Protein AF-T1C281-F1 (afdb_monomer_lite)

Secondary structure (DSSP, 8-state):
--HHHHHHHHHHHHHSSTT-EEEE---HHHHHHHHSS---SSEEEEETTTTEEEEEEEEGGGTEEEEEEEEEGGG-

Radius of gyration: 12.07 Å; chains: 1; bounding box: 23×23×34 Å

Sequence (76 aa):
MDYAANLALFLLDKTGTIFGIWNGRLTASEQRNLFGRFVGKGKIIIDGERETICNRVKVCFGLDYDDRNITAWRAL

Foldseek 3Di:
DQLLVLQLVVCCVVPVGSQDKDKDFDDQVRCCVRQNGGQDGAIWIQGSNQQWIWHWDADPVNPDIDTPSIDHSVRD

Organism: NCBI:txid410659

Structure (mmCIF, N/CA/C/O backbone):
data_AF-T1C281-F1
#
_entry.id   AF-T1C281-F1
#
loop_
_atom_site.group_PDB
_atom_site.id
_atom_site.type_symbol
_atom_site.label_atom_id
_atom_site.label_alt_id
_atom_site.label_comp_id
_atom_site.label_asym_id
_atom_site.label_entity_id
_atom_site.label_seq_id
_atom_site.pdbx_PDB_ins_code
_atom_site.Cartn_x
_atom_site.Cartn_y
_atom_site.Cartn_z
_atom_site.occupancy
_atom_site.B_iso_or_equiv
_atom_site.auth_seq_id
_atom_site.auth_comp_id
_atom_site.auth_asym_id
_atom_site.auth_atom_id
_atom_site.pdbx_PDB_model_num
ATOM 1 N N . MET A 1 1 ? -1.344 -12.795 12.629 1.00 68.38 1 MET A N 1
ATOM 2 C CA . MET A 1 1 ? -1.162 -11.332 12.737 1.00 68.38 1 MET A CA 1
ATOM 3 C C . MET A 1 1 ? -2.199 -10.710 11.819 1.00 68.38 1 MET A C 1
ATOM 5 O O . MET A 1 1 ? -2.417 -11.283 10.761 1.00 68.38 1 MET A O 1
ATOM 9 N N . ASP A 1 2 ? -2.887 -9.646 12.230 1.00 91.25 2 ASP A N 1
ATOM 10 C CA . ASP A 1 2 ? -3.936 -9.025 11.408 1.00 91.25 2 ASP A CA 1
ATOM 11 C C . ASP A 1 2 ? -3.327 -7.931 10.516 1.00 91.25 2 ASP A C 1
ATOM 13 O O . ASP A 1 2 ? -3.135 -6.787 10.932 1.00 91.25 2 ASP A O 1
ATOM 17 N N . TYR A 1 3 ? -2.938 -8.316 9.299 1.00 95.19 3 TYR A N 1
ATOM 18 C CA . TYR A 1 3 ? -2.287 -7.406 8.356 1.00 95.19 3 TYR A CA 1
ATOM 19 C C . TYR A 1 3 ? -3.246 -6.364 7.774 1.00 95.19 3 TYR A C 1
ATOM 21 O O . TYR A 1 3 ? -2.815 -5.249 7.482 1.00 95.19 3 TYR A O 1
ATOM 29 N N . ALA A 1 4 ? -4.535 -6.689 7.647 1.00 94.56 4 ALA A N 1
ATOM 30 C CA . ALA A 1 4 ? -5.543 -5.741 7.184 1.00 94.56 4 ALA A CA 1
ATOM 31 C C . ALA A 1 4 ? -5.717 -4.599 8.198 1.00 94.56 4 ALA A C 1
ATOM 33 O O . ALA A 1 4 ? -5.682 -3.427 7.820 1.00 94.56 4 ALA A O 1
ATOM 34 N N . ALA A 1 5 ? -5.790 -4.924 9.494 1.00 95.31 5 ALA A N 1
ATOM 35 C CA . ALA A 1 5 ? -5.832 -3.916 10.552 1.00 95.31 5 ALA A CA 1
ATOM 36 C C . ALA A 1 5 ? -4.569 -3.034 10.567 1.00 95.31 5 ALA A C 1
ATOM 38 O O . ALA A 1 5 ? -4.671 -1.809 10.669 1.00 95.31 5 ALA A O 1
ATOM 39 N N . ASN A 1 6 ? -3.380 -3.627 10.405 1.00 96.25 6 ASN A N 1
ATOM 40 C CA . ASN A 1 6 ? -2.125 -2.870 10.326 1.00 96.25 6 ASN A CA 1
ATOM 41 C C . ASN A 1 6 ? -2.114 -1.880 9.150 1.00 96.25 6 ASN A C 1
ATOM 43 O O . ASN A 1 6 ? -1.661 -0.745 9.304 1.00 96.25 6 ASN A O 1
ATOM 47 N N . LEU A 1 7 ? -2.619 -2.292 7.984 1.00 96.62 7 LEU A N 1
ATOM 48 C CA . LEU A 1 7 ? -2.719 -1.436 6.802 1.00 96.62 7 LEU A CA 1
ATOM 49 C C . LEU A 1 7 ? -3.716 -0.291 7.003 1.00 96.62 7 LEU A C 1
ATOM 51 O O . LEU A 1 7 ? -3.400 0.847 6.657 1.00 96.62 7 LEU A O 1
ATOM 55 N N . ALA A 1 8 ? -4.869 -0.557 7.622 1.00 96.88 8 ALA A N 1
ATOM 56 C CA . ALA A 1 8 ? -5.844 0.478 7.960 1.00 96.88 8 ALA A CA 1
ATOM 57 C C . ALA A 1 8 ? -5.249 1.528 8.915 1.00 96.88 8 ALA A C 1
ATOM 59 O O . ALA A 1 8 ? -5.358 2.729 8.663 1.00 96.88 8 ALA A O 1
ATOM 60 N N . LEU A 1 9 ? -4.559 1.091 9.975 1.00 97.50 9 LEU A N 1
ATOM 61 C CA . LEU A 1 9 ? -3.881 1.991 10.916 1.00 97.50 9 LEU A CA 1
ATOM 62 C C . LEU A 1 9 ? -2.769 2.796 10.239 1.00 97.50 9 LEU A C 1
ATOM 64 O O . LEU A 1 9 ? -2.633 3.993 10.485 1.00 97.50 9 LEU A O 1
ATOM 68 N N . PHE A 1 10 ? -2.003 2.162 9.353 1.00 96.94 10 PHE A N 1
ATOM 69 C CA . PHE A 1 10 ? -0.982 2.844 8.568 1.00 96.94 10 PHE A CA 1
ATOM 70 C C . PHE A 1 10 ? -1.581 3.929 7.665 1.00 96.94 10 PHE A C 1
ATOM 72 O O . PHE A 1 10 ? -1.049 5.037 7.601 1.00 96.94 10 PHE A O 1
ATOM 79 N N . LEU A 1 11 ? -2.698 3.653 6.988 1.00 98.00 11 LEU A N 1
ATOM 80 C CA . LEU A 1 11 ? -3.381 4.658 6.172 1.00 98.00 11 LEU A CA 1
ATOM 81 C C . LEU A 1 11 ? -3.944 5.797 7.016 1.00 98.00 11 LEU A C 1
ATOM 83 O O . LEU A 1 11 ? -3.791 6.957 6.628 1.00 98.00 11 LEU A O 1
ATOM 87 N N . LEU A 1 12 ? -4.527 5.490 8.175 1.00 97.94 12 LEU A N 1
ATOM 88 C CA . LEU A 1 12 ? -5.015 6.500 9.108 1.00 97.94 12 LEU A CA 1
ATOM 89 C C . LEU A 1 12 ? -3.886 7.445 9.541 1.00 97.94 12 LEU A C 1
ATOM 91 O O . LEU A 1 12 ? -4.058 8.658 9.469 1.00 97.94 12 LEU A O 1
ATOM 95 N N . ASP A 1 13 ? -2.717 6.904 9.898 1.00 97.88 13 ASP A N 1
ATOM 96 C CA . ASP A 1 13 ? -1.528 7.689 10.263 1.00 97.88 13 ASP A CA 1
ATOM 97 C C . ASP A 1 13 ? -1.015 8.556 9.102 1.00 97.88 13 ASP A C 1
ATOM 99 O O . ASP A 1 13 ? -0.677 9.724 9.286 1.00 97.88 13 ASP A O 1
ATOM 103 N N . LYS A 1 14 ? -0.962 8.008 7.880 1.00 97.38 14 LYS A N 1
ATOM 104 C CA . LYS A 1 14 ? -0.363 8.706 6.729 1.00 97.38 14 LYS A CA 1
ATOM 105 C C . LYS A 1 14 ? -1.289 9.661 5.998 1.00 97.38 14 LYS A C 1
ATOM 107 O O . LYS A 1 14 ? -0.798 10.564 5.324 1.00 97.38 14 LYS A O 1
ATOM 112 N N . THR A 1 15 ? -2.593 9.434 6.063 1.00 96.88 15 THR A N 1
ATOM 113 C CA . THR A 1 15 ? -3.574 10.147 5.232 1.00 96.88 15 THR A CA 1
ATOM 114 C C . THR A 1 15 ? -4.712 10.765 6.041 1.00 96.88 15 THR A C 1
ATOM 116 O O . THR A 1 15 ? -5.484 11.544 5.492 1.00 96.88 15 THR A O 1
ATOM 119 N N . GLY A 1 16 ? -4.826 10.447 7.335 1.00 97.06 16 GLY A N 1
ATOM 120 C CA . GLY A 1 16 ? -5.926 10.888 8.194 1.00 97.06 16 GLY A CA 1
ATOM 121 C C . GLY A 1 16 ? -7.212 10.070 8.039 1.00 97.06 16 GLY A C 1
ATOM 122 O O . GLY A 1 16 ? -8.203 10.377 8.695 1.00 97.06 16 GLY A O 1
ATOM 123 N N . THR A 1 17 ? -7.225 9.028 7.200 1.00 97.38 17 THR A N 1
ATOM 124 C CA . THR A 1 17 ? -8.389 8.155 6.986 1.00 97.38 17 THR A CA 1
ATOM 125 C C . THR A 1 17 ? -7.971 6.723 6.645 1.00 97.38 17 THR A C 1
ATOM 127 O O . THR A 1 17 ? -6.957 6.501 5.988 1.00 97.38 17 THR A O 1
ATOM 130 N N . ILE A 1 18 ? -8.770 5.735 7.060 1.00 97.12 18 ILE A N 1
ATOM 131 C CA . ILE A 1 18 ? -8.555 4.322 6.697 1.00 97.12 18 ILE A CA 1
ATOM 132 C C . ILE A 1 18 ? -8.882 4.032 5.225 1.00 97.12 18 ILE A C 1
ATOM 134 O O . ILE A 1 18 ? -8.393 3.050 4.683 1.00 97.12 18 ILE A O 1
ATOM 138 N N . PHE A 1 19 ? -9.666 4.898 4.574 1.00 96.88 19 PHE A N 1
ATOM 139 C CA . PHE A 1 19 ? -10.058 4.778 3.163 1.00 96.88 19 PHE A CA 1
ATOM 140 C C . PHE A 1 19 ? -9.115 5.537 2.220 1.00 96.88 19 PHE A C 1
ATOM 142 O O . PHE A 1 19 ? -9.407 5.713 1.041 1.00 96.88 19 PHE A O 1
ATOM 149 N N . GLY A 1 20 ? -8.007 6.060 2.748 1.00 96.38 20 GLY A N 1
ATOM 150 C CA . GLY A 1 20 ? -7.053 6.837 1.973 1.00 96.38 20 GLY A CA 1
ATOM 151 C C . GLY A 1 20 ? -6.242 5.984 1.003 1.00 96.38 20 GLY A C 1
ATOM 152 O O . GLY A 1 20 ? -6.233 4.754 1.053 1.00 96.38 20 GLY A O 1
ATOM 153 N N . ILE A 1 21 ? -5.494 6.667 0.140 1.00 97.81 21 ILE A N 1
ATOM 154 C CA . ILE A 1 21 ? -4.507 6.033 -0.732 1.00 97.81 21 ILE A CA 1
ATOM 155 C C . ILE A 1 21 ? -3.136 6.576 -0.363 1.00 97.81 21 ILE A C 1
ATOM 157 O O . ILE A 1 21 ? -2.870 7.775 -0.474 1.00 97.81 21 ILE A O 1
ATOM 161 N N . TRP A 1 22 ? -2.241 5.682 0.038 1.00 97.94 22 TRP A N 1
ATOM 162 C CA . TRP A 1 22 ? -0.844 6.019 0.259 1.00 97.94 22 TRP A CA 1
ATOM 163 C C . TRP A 1 22 ? 0.016 5.527 -0.902 1.00 97.94 22 TRP A C 1
ATOM 165 O O . TRP A 1 22 ? -0.123 4.391 -1.357 1.00 97.94 22 TRP A O 1
ATOM 175 N N . ASN A 1 23 ? 0.943 6.372 -1.360 1.00 96.56 23 ASN A N 1
ATOM 176 C CA . ASN A 1 23 ? 1.980 5.974 -2.306 1.00 96.56 23 ASN A CA 1
ATOM 177 C C . ASN A 1 23 ? 3.360 6.402 -1.806 1.00 96.56 23 ASN A C 1
ATOM 179 O O . ASN A 1 23 ? 3.589 7.566 -1.481 1.00 96.56 23 ASN A O 1
ATOM 183 N N . GLY A 1 24 ? 4.305 5.469 -1.787 1.00 96.62 24 GLY A N 1
ATOM 184 C CA . GLY A 1 24 ? 5.657 5.750 -1.318 1.00 96.62 24 GLY A CA 1
ATOM 185 C C . GLY A 1 24 ? 6.592 4.571 -1.511 1.00 96.62 24 GLY A C 1
ATOM 186 O O . GLY A 1 24 ? 6.271 3.623 -2.218 1.00 96.62 24 GLY A O 1
ATOM 187 N N . ARG A 1 25 ? 7.793 4.633 -0.941 1.00 96.19 25 ARG A N 1
ATOM 188 C CA . ARG A 1 25 ? 8.759 3.527 -0.998 1.00 96.19 25 ARG A CA 1
ATOM 189 C C . ARG A 1 25 ? 8.784 2.814 0.345 1.00 96.19 25 ARG A C 1
ATOM 191 O O . ARG A 1 25 ? 8.780 3.479 1.371 1.00 96.19 25 ARG A O 1
ATOM 198 N N . LEU A 1 26 ? 8.856 1.486 0.303 1.00 96.62 26 LEU A N 1
ATOM 199 C CA . LEU A 1 26 ? 9.086 0.631 1.466 1.00 96.62 26 LEU A CA 1
ATOM 200 C C . LEU A 1 26 ? 10.198 -0.364 1.134 1.00 96.62 26 LEU A C 1
ATOM 202 O O . LEU A 1 26 ? 10.182 -1.003 0.075 1.00 96.62 26 LEU A O 1
ATOM 206 N N . THR A 1 27 ? 11.154 -0.512 2.039 1.00 96.44 27 THR A N 1
ATOM 207 C CA . THR A 1 27 ? 12.157 -1.576 2.016 1.00 96.44 27 THR A CA 1
ATOM 208 C C . THR A 1 27 ? 11.493 -2.944 2.158 1.00 96.44 27 THR A C 1
ATOM 210 O O . THR A 1 27 ? 10.379 -3.075 2.662 1.00 96.44 27 THR A O 1
ATOM 213 N N . ALA A 1 28 ? 12.190 -4.006 1.752 1.00 96.44 28 ALA A N 1
ATOM 214 C CA . ALA A 1 28 ? 11.659 -5.362 1.888 1.00 96.44 28 ALA A CA 1
ATOM 215 C C . ALA A 1 28 ? 11.370 -5.757 3.349 1.00 96.44 28 ALA A C 1
ATOM 217 O O . ALA A 1 28 ? 10.499 -6.589 3.586 1.00 96.44 28 ALA A O 1
ATOM 218 N N . SER A 1 29 ? 12.093 -5.177 4.314 1.00 97.50 29 SER A N 1
ATOM 219 C CA . SER A 1 29 ? 11.835 -5.385 5.743 1.00 97.50 29 SER A CA 1
ATOM 220 C C . SER A 1 29 ? 10.544 -4.689 6.175 1.00 97.50 29 SER A C 1
ATOM 222 O O . SER A 1 29 ? 9.656 -5.335 6.718 1.00 97.50 29 SER A O 1
ATOM 224 N N . GLU A 1 30 ? 10.380 -3.406 5.834 1.00 97.12 30 GLU A N 1
ATOM 225 C CA . GLU A 1 30 ? 9.166 -2.640 6.156 1.00 97.12 30 GLU A CA 1
ATOM 226 C C . GLU A 1 30 ? 7.907 -3.266 5.552 1.00 97.12 30 GLU A C 1
ATOM 228 O O . GLU A 1 30 ? 6.887 -3.343 6.224 1.00 97.12 30 GLU A O 1
ATOM 233 N N . GLN A 1 31 ? 7.987 -3.779 4.321 1.00 97.00 31 GLN A N 1
ATOM 234 C CA . GLN A 1 31 ? 6.874 -4.486 3.679 1.00 97.00 31 GLN A CA 1
ATOM 235 C C . GLN A 1 31 ? 6.445 -5.728 4.472 1.00 97.00 31 GLN A C 1
ATOM 237 O O . GLN A 1 31 ? 5.271 -5.890 4.794 1.00 97.00 31 GLN A O 1
ATOM 242 N N . ARG A 1 32 ? 7.406 -6.582 4.849 1.00 96.25 32 ARG A N 1
ATOM 243 C CA . ARG A 1 32 ? 7.121 -7.791 5.636 1.00 96.25 32 ARG A CA 1
ATOM 244 C C . ARG A 1 32 ? 6.601 -7.460 7.030 1.00 96.25 32 ARG A C 1
ATOM 246 O O . ARG A 1 32 ? 5.732 -8.165 7.527 1.00 96.25 32 ARG A O 1
ATOM 253 N N . ASN A 1 33 ? 7.099 -6.387 7.636 1.00 96.19 33 ASN A N 1
ATOM 254 C CA . ASN A 1 33 ? 6.629 -5.940 8.943 1.00 96.19 33 ASN A CA 1
ATOM 255 C C . ASN A 1 33 ? 5.202 -5.383 8.872 1.00 96.19 33 ASN A C 1
ATOM 257 O O . ASN A 1 33 ? 4.407 -5.639 9.770 1.00 96.19 33 ASN A O 1
ATOM 261 N N . LEU A 1 34 ? 4.868 -4.646 7.808 1.00 95.62 34 LEU A N 1
ATOM 262 C CA . LEU A 1 34 ? 3.566 -4.001 7.662 1.00 95.62 34 LEU A CA 1
ATOM 263 C C . LEU A 1 34 ? 2.470 -4.989 7.239 1.00 95.62 34 LEU A C 1
ATOM 265 O O . LEU A 1 34 ? 1.388 -4.988 7.820 1.00 95.62 34 LEU A O 1
ATOM 269 N N . PHE A 1 35 ? 2.753 -5.837 6.248 1.00 94.94 35 PHE A N 1
ATOM 270 C CA . PHE A 1 35 ? 1.757 -6.707 5.613 1.00 94.94 35 PHE A CA 1
ATOM 271 C C . PHE A 1 35 ? 2.246 -8.142 5.345 1.00 94.94 35 PHE A C 1
ATOM 273 O O . PHE A 1 35 ? 1.743 -8.825 4.458 1.00 94.94 35 PHE A O 1
ATOM 280 N N . GLY A 1 36 ? 3.266 -8.610 6.068 1.00 94.44 36 G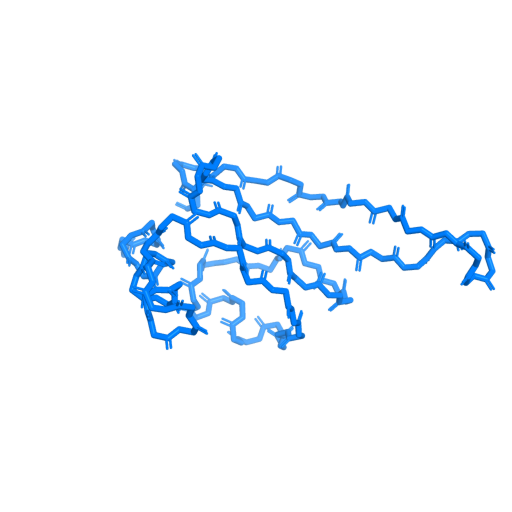LY A N 1
ATOM 281 C CA . GLY A 1 36 ? 3.637 -10.032 6.131 1.00 94.44 36 GLY A CA 1
ATOM 282 C C . GLY A 1 36 ? 4.424 -10.581 4.944 1.00 94.44 36 GLY A C 1
ATOM 283 O O . GLY A 1 36 ? 5.024 -11.652 5.035 1.00 94.44 36 GLY A O 1
ATOM 284 N N . ARG A 1 37 ? 4.493 -9.850 3.828 1.00 94.19 37 ARG A N 1
ATOM 285 C CA . ARG A 1 37 ? 5.143 -10.320 2.600 1.00 94.19 37 ARG A CA 1
ATOM 286 C C . ARG A 1 37 ? 5.913 -9.227 1.880 1.00 94.19 37 ARG A C 1
ATOM 288 O O . ARG A 1 37 ? 5.815 -8.049 2.185 1.00 94.19 37 ARG A O 1
ATOM 295 N N . PHE A 1 38 ? 6.696 -9.639 0.894 1.00 96.19 38 PHE A N 1
ATOM 296 C CA . PHE A 1 38 ? 7.324 -8.732 -0.057 1.00 96.19 38 PHE A CA 1
ATOM 297 C C . PHE A 1 38 ? 6.490 -8.714 -1.339 1.00 96.19 38 PHE A C 1
ATOM 299 O O . PHE A 1 38 ? 6.310 -9.767 -1.950 1.00 96.19 38 PHE A O 1
ATOM 306 N N . VAL A 1 39 ? 5.982 -7.544 -1.735 1.00 94.25 39 VAL A N 1
ATOM 307 C CA . VAL A 1 39 ? 5.196 -7.390 -2.977 1.00 94.25 39 VAL A CA 1
ATOM 308 C C . VAL A 1 39 ? 6.020 -6.842 -4.132 1.00 94.25 39 VAL A C 1
ATOM 310 O O . VAL A 1 39 ? 5.684 -7.082 -5.284 1.00 94.25 39 VAL A O 1
ATOM 313 N N . GLY A 1 40 ? 7.132 -6.156 -3.866 1.00 94.25 40 GLY A N 1
ATOM 314 C CA . GLY A 1 40 ? 8.049 -5.767 -4.929 1.00 94.25 40 GLY A CA 1
ATOM 315 C C . GLY A 1 40 ? 8.905 -4.551 -4.618 1.00 94.25 40 GLY A C 1
ATOM 316 O O . GLY A 1 40 ? 8.826 -3.937 -3.556 1.00 94.25 40 GLY A O 1
ATOM 317 N N . LYS A 1 41 ? 9.760 -4.206 -5.583 1.00 93.12 41 LYS A N 1
ATOM 318 C CA . LYS A 1 41 ? 10.530 -2.956 -5.578 1.00 93.12 41 LYS A CA 1
ATOM 319 C C . LYS A 1 41 ? 9.719 -1.843 -6.248 1.00 93.12 41 LYS A C 1
ATOM 321 O O . LYS A 1 41 ? 8.771 -2.113 -6.984 1.00 93.12 41 LYS A O 1
ATOM 326 N N . GLY A 1 42 ? 10.160 -0.604 -6.054 1.00 92.44 42 GLY A N 1
ATOM 327 C CA . GLY A 1 42 ? 9.532 0.575 -6.647 1.00 92.44 42 GLY A CA 1
ATOM 328 C C . GLY A 1 42 ? 8.665 1.318 -5.640 1.00 92.44 42 GLY A C 1
ATOM 329 O O . GLY A 1 42 ? 8.974 1.330 -4.447 1.00 92.44 42 GLY A O 1
ATOM 330 N N . LYS A 1 43 ? 7.620 1.984 -6.134 1.00 96.25 43 LYS A N 1
ATOM 331 C CA . LYS A 1 43 ? 6.614 2.577 -5.255 1.00 96.25 43 LYS A CA 1
ATOM 332 C C . LYS A 1 43 ? 5.633 1.490 -4.837 1.00 96.25 43 LYS A C 1
ATOM 334 O O . LYS A 1 43 ? 5.219 0.698 -5.670 1.00 96.25 43 LYS A O 1
ATOM 339 N N . ILE A 1 44 ? 5.266 1.466 -3.571 1.00 97.75 44 ILE A N 1
ATOM 340 C CA . ILE A 1 44 ? 4.155 0.677 -3.064 1.00 97.75 44 ILE A CA 1
ATOM 341 C C . ILE A 1 44 ? 2.945 1.596 -3.001 1.00 97.75 44 ILE A C 1
ATOM 343 O O . ILE A 1 44 ? 3.066 2.750 -2.578 1.00 97.75 44 ILE A O 1
ATOM 347 N N . ILE A 1 45 ? 1.811 1.087 -3.460 1.00 97.75 45 ILE A N 1
ATOM 348 C CA . ILE A 1 45 ? 0.516 1.748 -3.356 1.00 97.75 45 ILE A CA 1
ATOM 349 C C . ILE A 1 45 ? -0.338 0.894 -2.435 1.00 97.75 45 ILE A C 1
ATOM 351 O O . ILE A 1 45 ? -0.434 -0.318 -2.628 1.00 97.75 45 ILE A O 1
ATOM 355 N N . ILE A 1 46 ? -0.902 1.537 -1.422 1.00 97.81 46 ILE A N 1
ATOM 356 C CA . ILE A 1 46 ? -1.833 0.940 -0.471 1.00 97.81 46 ILE A CA 1
ATOM 357 C C . ILE A 1 46 ? -3.134 1.720 -0.623 1.00 97.81 46 ILE A C 1
ATOM 359 O O . ILE A 1 46 ? -3.146 2.931 -0.402 1.00 97.81 46 ILE A O 1
ATOM 363 N N . ASP A 1 47 ? -4.189 1.033 -1.041 1.00 97.81 47 ASP A N 1
ATOM 364 C CA . ASP A 1 47 ? -5.512 1.596 -1.300 1.00 97.81 47 ASP A CA 1
ATOM 365 C C . ASP A 1 47 ? -6.493 1.016 -0.281 1.00 97.81 47 ASP A C 1
ATOM 367 O O . ASP A 1 47 ? -6.759 -0.190 -0.293 1.00 97.81 47 ASP A O 1
ATOM 371 N N . GLY A 1 48 ? -6.970 1.869 0.626 1.00 96.88 48 GLY A N 1
ATOM 372 C CA . GLY A 1 48 ? -7.898 1.485 1.685 1.00 96.88 48 GLY A CA 1
ATOM 373 C C . GLY A 1 48 ? -9.353 1.401 1.241 1.00 96.88 48 GLY A C 1
ATOM 374 O O . GLY A 1 48 ? -10.136 0.721 1.890 1.00 96.88 48 GLY A O 1
ATOM 375 N N . GLU A 1 49 ? -9.729 2.045 0.135 1.00 96.25 49 GLU A N 1
ATOM 376 C CA . GLU A 1 49 ? -11.088 1.947 -0.411 1.00 96.25 49 GLU A CA 1
ATOM 377 C C . GLU A 1 49 ? -11.286 0.609 -1.128 1.00 96.25 49 GLU A C 1
ATOM 379 O O . GLU A 1 49 ? -12.301 -0.064 -0.953 1.00 96.25 49 GLU A O 1
ATOM 384 N N . ARG A 1 50 ? -10.291 0.192 -1.917 1.00 96.5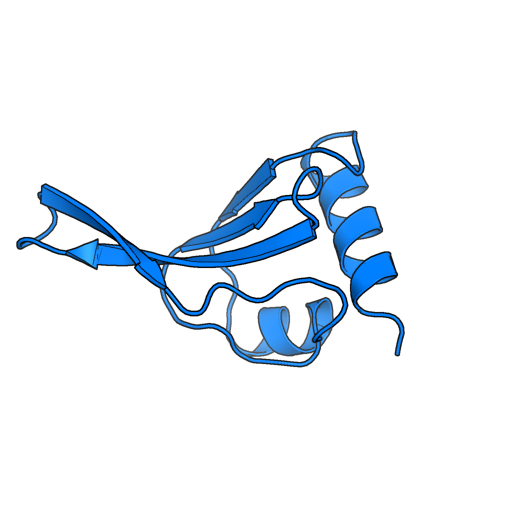0 50 ARG A N 1
ATOM 385 C CA . ARG A 1 50 ? -10.311 -1.098 -2.624 1.00 96.50 50 ARG A CA 1
ATOM 386 C C . ARG A 1 50 ? -9.750 -2.251 -1.801 1.00 96.50 50 ARG A C 1
ATOM 388 O O . ARG A 1 50 ? -9.817 -3.391 -2.259 1.00 96.50 50 ARG A O 1
ATOM 395 N N . GLU A 1 51 ? -9.158 -1.954 -0.647 1.00 97.06 51 GLU A N 1
ATOM 396 C CA . GLU A 1 51 ? -8.412 -2.897 0.190 1.00 97.06 51 GLU A CA 1
ATOM 397 C C . GLU A 1 51 ? -7.372 -3.680 -0.626 1.00 97.06 51 GLU A C 1
ATOM 399 O O . GLU A 1 51 ? -7.323 -4.916 -0.628 1.00 97.06 51 GLU A O 1
ATOM 404 N N . THR A 1 52 ? -6.533 -2.956 -1.372 1.00 97.69 52 THR A N 1
ATOM 405 C CA . THR A 1 52 ? -5.478 -3.558 -2.200 1.00 97.69 52 THR A CA 1
ATOM 406 C C . THR A 1 52 ? -4.103 -2.984 -1.899 1.00 97.69 52 THR A C 1
ATOM 408 O O . THR A 1 52 ? -3.951 -1.857 -1.426 1.00 97.69 52 THR A O 1
ATOM 411 N N . ILE A 1 53 ? -3.080 -3.792 -2.171 1.00 97.06 53 ILE A N 1
ATOM 412 C CA . ILE A 1 53 ? -1.687 -3.367 -2.241 1.00 97.06 53 ILE A CA 1
ATOM 413 C C . ILE A 1 53 ? -1.102 -3.748 -3.599 1.00 97.06 53 ILE A C 1
ATOM 415 O O . ILE A 1 53 ? -1.380 -4.829 -4.119 1.00 97.06 53 ILE A O 1
ATOM 419 N N . CYS A 1 54 ? -0.272 -2.885 -4.175 1.00 97.25 54 CYS A N 1
ATOM 420 C CA . CYS A 1 54 ? 0.473 -3.193 -5.394 1.00 97.25 54 CYS A CA 1
ATOM 421 C C . CYS A 1 54 ? 1.839 -2.500 -5.400 1.00 97.25 54 CYS A C 1
ATOM 423 O O . CYS A 1 54 ? 2.086 -1.555 -4.641 1.00 97.25 54 CYS A O 1
ATOM 425 N N . ASN A 1 55 ? 2.745 -2.968 -6.259 1.00 97.38 55 ASN A N 1
ATOM 426 C CA . ASN A 1 55 ? 4.001 -2.279 -6.518 1.00 97.38 55 ASN A CA 1
ATOM 427 C C . ASN A 1 55 ? 3.982 -1.637 -7.912 1.00 97.38 55 ASN A C 1
ATOM 429 O O . ASN A 1 55 ? 3.914 -2.318 -8.934 1.00 97.38 55 ASN A O 1
ATOM 433 N N . ARG A 1 56 ? 4.103 -0.312 -7.945 1.00 96.25 56 ARG A N 1
ATOM 434 C CA . ARG A 1 56 ? 4.227 0.486 -9.161 1.00 96.25 56 ARG A CA 1
ATOM 435 C C . ARG A 1 56 ? 5.684 0.573 -9.596 1.00 96.25 56 ARG A C 1
ATOM 437 O O . ARG A 1 56 ? 6.544 1.095 -8.868 1.00 96.25 56 ARG A O 1
ATO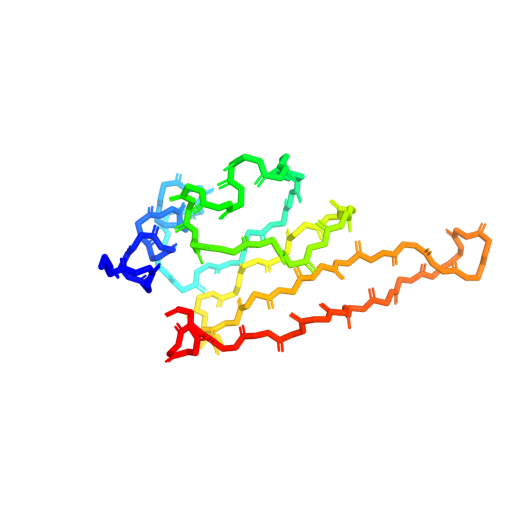M 444 N N . VAL A 1 57 ? 5.956 0.109 -10.810 1.00 94.00 57 VAL A N 1
ATOM 445 C CA . VAL A 1 57 ? 7.279 0.149 -11.446 1.00 94.00 57 VAL A CA 1
ATOM 446 C C . VAL A 1 57 ? 7.264 1.061 -12.667 1.00 94.00 57 VAL A C 1
ATOM 448 O O . VAL A 1 57 ? 6.238 1.223 -13.314 1.00 94.00 57 VAL A O 1
ATOM 451 N N . LYS A 1 58 ? 8.409 1.677 -12.979 1.00 93.81 58 LYS A N 1
ATOM 452 C CA . LYS A 1 58 ? 8.583 2.416 -14.235 1.00 93.81 58 LYS A CA 1
ATOM 453 C C . LYS A 1 58 ? 8.837 1.435 -15.374 1.00 93.81 58 LYS A C 1
ATOM 455 O O . LYS A 1 58 ? 9.697 0.564 -15.243 1.00 93.81 58 LYS A O 1
ATOM 460 N N . VAL A 1 59 ? 8.137 1.622 -16.483 1.00 92.00 59 VAL A N 1
ATOM 461 C CA . VAL A 1 59 ? 8.287 0.865 -17.731 1.00 92.00 59 VAL A CA 1
ATOM 462 C C . VAL A 1 59 ? 8.550 1.833 -18.892 1.00 92.00 59 VAL A C 1
ATOM 464 O O . VAL A 1 59 ? 8.738 3.030 -18.663 1.00 92.00 59 VAL A O 1
ATOM 467 N N . CYS A 1 60 ? 8.663 1.324 -20.124 1.00 93.00 60 CYS A N 1
ATOM 468 C CA . CYS A 1 60 ? 8.866 2.140 -21.332 1.00 93.00 60 CYS A CA 1
ATOM 469 C C . CYS A 1 60 ? 10.023 3.149 -21.197 1.00 93.00 60 CYS A C 1
ATOM 471 O O . CYS A 1 60 ? 9.859 4.335 -21.460 1.00 93.00 60 CYS A O 1
ATOM 473 N N . PHE A 1 61 ? 11.181 2.693 -20.702 1.00 90.44 61 PHE A N 1
ATOM 474 C CA . PHE A 1 61 ? 12.357 3.542 -20.446 1.00 90.44 61 PHE A CA 1
ATOM 475 C C . PHE A 1 61 ? 12.081 4.749 -19.527 1.00 90.44 61 PHE A C 1
ATOM 477 O O . PHE A 1 61 ? 12.737 5.782 -19.611 1.00 90.44 61 PHE A O 1
ATOM 484 N N . GLY A 1 62 ? 11.123 4.609 -18.607 1.00 89.00 62 GLY A N 1
ATOM 485 C CA . GLY A 1 62 ? 10.758 5.642 -17.642 1.00 89.00 62 GLY A CA 1
ATOM 486 C C . GLY A 1 62 ? 9.656 6.591 -18.104 1.00 89.00 62 GLY A C 1
ATOM 487 O O . GLY A 1 62 ? 9.364 7.534 -17.367 1.00 89.00 62 GLY A O 1
ATOM 488 N N . LEU A 1 63 ? 9.054 6.337 -19.269 1.00 94.12 63 LEU A N 1
ATOM 489 C CA . LEU A 1 63 ? 7.955 7.128 -19.825 1.00 94.12 63 LEU A CA 1
ATOM 490 C C . LEU A 1 63 ? 6.575 6.691 -19.323 1.00 94.12 63 LEU A C 1
ATOM 492 O O . LEU A 1 63 ? 5.617 7.434 -19.502 1.00 94.12 63 LEU A O 1
ATOM 496 N N . ASP A 1 64 ? 6.471 5.520 -18.690 1.00 94.50 64 ASP A N 1
ATOM 497 C CA . ASP A 1 64 ? 5.193 4.980 -18.228 1.00 94.50 64 ASP A CA 1
ATOM 498 C C . ASP A 1 64 ? 5.338 4.181 -16.918 1.00 94.50 64 ASP A C 1
ATOM 500 O O . ASP A 1 64 ? 6.456 3.916 -16.448 1.00 94.50 64 ASP A O 1
ATOM 504 N N . TYR A 1 65 ? 4.211 3.821 -16.306 1.00 94.19 65 TYR A N 1
ATOM 505 C CA . TYR A 1 65 ? 4.127 3.056 -15.068 1.00 94.19 65 TYR A CA 1
ATOM 506 C C . TYR A 1 65 ? 3.217 1.840 -15.208 1.00 94.19 65 TYR A C 1
ATOM 508 O O . TYR A 1 65 ? 2.173 1.894 -15.841 1.00 94.19 65 TYR A O 1
ATOM 516 N N . ASP A 1 66 ? 3.602 0.765 -14.532 1.00 94.75 66 ASP A N 1
ATOM 517 C CA . ASP A 1 66 ? 2.853 -0.484 -14.488 1.00 94.75 66 ASP A CA 1
ATOM 518 C C . ASP A 1 66 ? 2.669 -0.918 -13.027 1.00 94.75 66 ASP A C 1
ATOM 520 O O . ASP A 1 66 ? 3.627 -0.886 -12.240 1.00 94.75 66 ASP A O 1
ATOM 524 N N . ASP A 1 67 ? 1.444 -1.297 -12.664 1.00 95.56 67 ASP A N 1
ATOM 525 C CA . ASP A 1 67 ? 1.073 -1.741 -11.320 1.00 95.56 67 ASP A CA 1
ATOM 526 C C . ASP A 1 67 ? 1.083 -3.267 -11.270 1.00 95.56 67 ASP A C 1
ATOM 528 O O . ASP A 1 67 ? 0.301 -3.947 -11.931 1.00 95.56 67 ASP A O 1
ATOM 532 N N . ARG A 1 68 ? 1.985 -3.821 -10.459 1.00 94.88 68 ARG A N 1
ATOM 533 C CA . ARG A 1 68 ? 2.235 -5.263 -10.377 1.00 94.88 68 ARG A CA 1
ATOM 534 C C . ARG A 1 68 ? 1.897 -5.820 -9.002 1.00 94.88 68 ARG A C 1
ATOM 536 O O . ARG A 1 68 ? 1.756 -5.082 -8.027 1.00 94.88 68 ARG A O 1
ATOM 543 N N . ASN A 1 69 ? 1.781 -7.149 -8.943 1.00 94.38 69 ASN A N 1
ATOM 544 C CA . ASN A 1 69 ? 1.550 -7.919 -7.715 1.00 94.38 69 ASN A CA 1
ATOM 545 C C . ASN A 1 69 ? 0.366 -7.397 -6.887 1.00 94.38 69 ASN A C 1
ATOM 547 O O . ASN A 1 69 ? 0.441 -7.305 -5.660 1.00 94.38 69 ASN A O 1
ATOM 551 N N . ILE A 1 70 ? -0.722 -7.046 -7.578 1.00 95.94 70 ILE A N 1
ATOM 552 C CA . ILE A 1 70 ? -1.950 -6.562 -6.955 1.00 95.94 70 ILE A CA 1
ATOM 553 C C . ILE A 1 70 ? -2.477 -7.659 -6.030 1.00 95.94 70 ILE A C 1
ATOM 555 O O . ILE A 1 70 ? -2.800 -8.761 -6.471 1.00 95.94 70 ILE A O 1
ATOM 559 N N . THR A 1 71 ? -2.531 -7.355 -4.740 1.00 96.25 71 THR A N 1
ATOM 560 C CA . THR A 1 71 ? -2.930 -8.290 -3.690 1.00 96.25 71 THR A CA 1
ATOM 561 C C . THR A 1 71 ? -4.014 -7.637 -2.844 1.00 96.25 71 THR A C 1
ATOM 563 O O . THR A 1 71 ? -3.837 -6.517 -2.369 1.00 96.25 71 THR A O 1
ATOM 566 N N . ALA A 1 72 ? -5.143 -8.321 -2.665 1.00 96.88 72 ALA A N 1
ATOM 567 C CA . ALA A 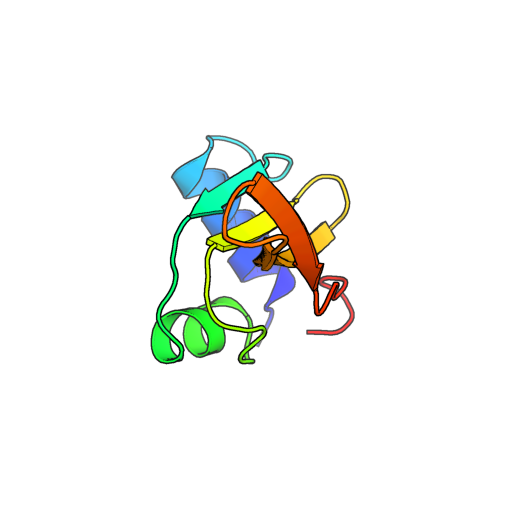1 72 ? -6.202 -7.864 -1.768 1.00 96.88 72 ALA A CA 1
ATOM 568 C C . ALA A 1 72 ? -5.794 -8.080 -0.304 1.00 96.88 72 ALA A C 1
ATOM 570 O O . ALA A 1 72 ? -5.124 -9.068 -0.005 1.00 96.88 72 ALA A O 1
ATOM 571 N N . TRP A 1 73 ? -6.236 -7.218 0.613 1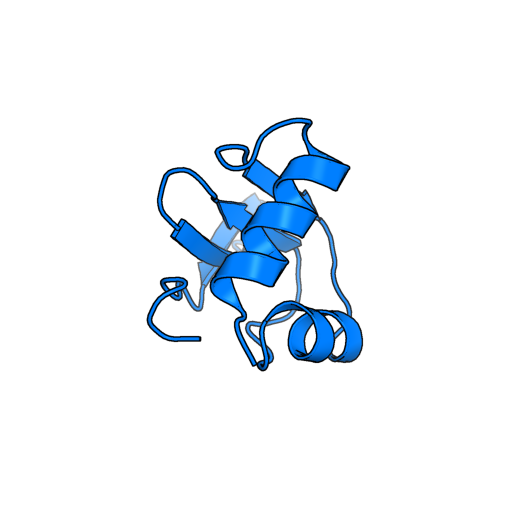.00 95.81 73 TRP A N 1
ATOM 572 C CA . TRP A 1 73 ? -5.832 -7.295 2.022 1.00 95.81 73 TRP A CA 1
ATOM 573 C C . TRP A 1 73 ? -6.246 -8.603 2.693 1.00 95.81 73 TRP A C 1
ATOM 575 O O . TRP A 1 73 ? -5.484 -9.171 3.466 1.00 95.81 73 TRP A O 1
ATOM 585 N N . ARG A 1 74 ? -7.406 -9.146 2.313 1.00 93.88 74 ARG A N 1
ATOM 586 C CA . ARG A 1 74 ? -7.888 -10.464 2.761 1.00 93.88 74 ARG A CA 1
ATOM 587 C C . ARG A 1 74 ? -6.986 -11.648 2.382 1.00 93.88 74 ARG A C 1
ATOM 589 O O . ARG A 1 74 ? -7.215 -12.753 2.857 1.00 93.88 74 ARG A O 1
ATOM 596 N N . ALA A 1 75 ? -6.044 -11.449 1.460 1.00 92.31 75 ALA A N 1
ATOM 597 C CA . ALA A 1 75 ? -5.122 -12.474 0.970 1.00 92.31 75 ALA A CA 1
ATOM 598 C C . ALA A 1 75 ? -3.688 -12.288 1.506 1.00 92.31 75 ALA A C 1
ATOM 600 O O . ALA A 1 75 ? -2.750 -12.874 0.953 1.00 92.31 75 ALA A O 1
ATOM 601 N N . LEU A 1 76 ? -3.517 -11.431 2.518 1.00 88.44 76 LEU A N 1
ATOM 602 C CA . LEU A 1 76 ? -2.246 -11.143 3.185 1.00 88.44 76 LEU A CA 1
ATOM 603 C C . LEU A 1 76 ? -2.038 -12.010 4.423 1.00 88.44 76 LEU A C 1
ATOM 605 O O . LEU A 1 76 ? -3.024 -12.273 5.145 1.00 88.44 76 LEU A O 1
#

pLDDT: mean 95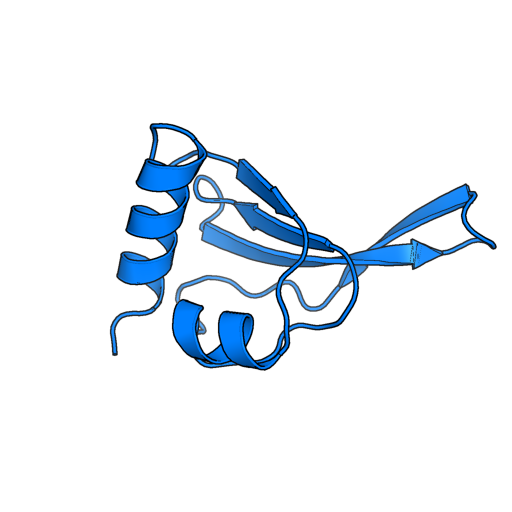.31, std 3.72, range [68.38, 98.0]